Protein AF-A0A423T295-F1 (afdb_monomer)

Sequence (113 aa):
MGGPAESYRKILPPNSFLHVDDFDTPKDLARHILALATDRQAYNRLHAWRSKFRVANEHGYFGSPVYHYCRVCEALNYNDPKPKVYNRMQEFWNKQKQCFPPTWGERLKRTEG

Solvent-accessible surface area (backbone atoms only — not comparable to full-atom values): 7489 Å² total; per-residue (Å²): 125,85,77,62,64,66,65,48,66,75,74,47,64,80,68,52,75,82,57,69,85,81,34,98,41,74,66,54,46,50,52,51,52,54,53,34,74,74,32,66,68,65,44,48,52,39,52,53,52,65,82,81,53,75,83,84,52,91,70,45,99,76,72,64,83,87,50,63,67,56,50,50,52,44,50,73,73,69,47,83,85,69,84,86,81,68,96,49,61,58,81,80,60,37,64,90,83,67,61,71,79,74,84,53,63,68,58,59,62,63,72,76,111

Secondary structure (DSSP, 8-state):
--S-HHHHHHHSPTTS---GGGSSSHHHHHHHHHHHHH-HHHHHHTTGGGGT---S-TTSTT-----HHHHHHHHHHHS--S----SSHHHHS-HHHH-PPPTTHHHHHTS--

Radius of gyration: 21.38 Å; Cα contacts (8 Å, |Δi|>4): 38; chains: 1; bounding box: 61×42×42 Å

pLDDT: mean 85.02, std 13.28, range [46.91, 98.31]

InterPro domains:
  IPR001503 Glycosyl transferase family 10 [PTHR48438] (6-103)
  IPR038577 GT10-like, C-terminal domain superfamily [G3DSA:3.40.50.11660] (1-64)
  IPR055270 Fucosyltransferase, C-terminal [PF00852] (2-91)

Organism: Penaeus vannamei (NCBI:txid6689)

Foldseek 3Di:
DDDDPVVCVVPPPPLQDDDPVVDPDPVRVVVVVVVLVVDVVSVCSSVPCVVVDDDQCPPPDPRDDDCVVVVVVCCVPPPDPDDDDDPDVCVVDPCVPPVDDDPCPVVVVVVVD

Mean predicted aligned error: 11.51 Å

Structure (mmCIF, N/CA/C/O backbone):
data_AF-A0A423T295-F1
#
_entry.id   AF-A0A423T295-F1
#
loop_
_atom_site.group_PDB
_atom_site.id
_atom_site.type_symbol
_atom_site.label_atom_id
_atom_site.label_alt_id
_atom_site.label_comp_id
_atom_site.label_asym_id
_atom_site.label_entity_id
_atom_site.label_seq_id
_atom_site.pdbx_PDB_ins_code
_atom_site.Cartn_x
_atom_site.Cartn_y
_atom_site.Cartn_z
_atom_site.occupancy
_atom_site.B_iso_or_equiv
_atom_site.auth_seq_id
_atom_site.auth_comp_id
_atom_site.auth_asym_id
_atom_site.auth_atom_id
_atom_site.pdbx_PDB_model_num
ATOM 1 N N . MET A 1 1 ? -2.025 7.455 -12.639 1.00 67.56 1 MET A N 1
ATOM 2 C CA . MET A 1 1 ? -0.961 7.658 -11.617 1.00 67.56 1 MET A CA 1
ATOM 3 C C . MET A 1 1 ? -0.223 6.345 -11.437 1.00 67.56 1 MET A C 1
ATOM 5 O O . MET A 1 1 ? -0.891 5.328 -11.338 1.00 67.56 1 MET A O 1
ATOM 9 N N . GLY A 1 2 ? 1.107 6.362 -11.363 1.00 86.06 2 GLY A N 1
ATOM 10 C CA . GLY A 1 2 ? 1.910 5.133 -11.350 1.00 86.06 2 GLY A CA 1
ATOM 11 C C . GLY A 1 2 ? 2.284 4.661 -12.758 1.00 86.06 2 GLY A C 1
ATOM 12 O O . GLY A 1 2 ? 2.171 5.427 -13.715 1.00 86.06 2 GLY A O 1
ATOM 13 N N . GLY A 1 3 ? 2.780 3.426 -12.862 1.00 91.69 3 GLY A N 1
ATOM 14 C CA . GLY A 1 3 ? 3.084 2.796 -14.149 1.00 91.69 3 GLY A CA 1
ATOM 15 C C . GLY A 1 3 ? 1.820 2.340 -14.896 1.00 91.69 3 GLY A C 1
ATOM 16 O O . GLY A 1 3 ? 0.718 2.489 -14.380 1.00 91.69 3 GLY A O 1
ATOM 17 N N . PRO A 1 4 ? 1.952 1.760 -16.100 1.00 94.38 4 PRO A N 1
ATOM 18 C CA . PRO A 1 4 ? 0.815 1.195 -16.827 1.00 94.38 4 PRO A CA 1
ATOM 19 C C . PRO A 1 4 ? 0.172 0.024 -16.071 1.00 94.38 4 PRO A C 1
ATOM 21 O O . PRO A 1 4 ? 0.892 -0.837 -15.558 1.00 94.38 4 PRO A O 1
ATOM 24 N N . ALA A 1 5 ? -1.163 -0.078 -16.095 1.00 93.69 5 ALA A N 1
ATOM 25 C CA . ALA A 1 5 ? -1.917 -1.176 -15.470 1.00 93.69 5 ALA A CA 1
ATOM 26 C C . ALA A 1 5 ? -1.384 -2.562 -15.867 1.00 93.69 5 ALA A C 1
ATOM 28 O O . ALA A 1 5 ? -1.237 -3.459 -15.037 1.00 93.69 5 ALA A O 1
ATOM 29 N N . GLU A 1 6 ? -1.026 -2.705 -17.142 1.00 95.06 6 GLU A N 1
ATOM 30 C CA . GLU A 1 6 ? -0.483 -3.927 -17.728 1.00 95.06 6 GLU A CA 1
ATOM 31 C C . GLU A 1 6 ? 0.811 -4.397 -17.047 1.00 95.06 6 GLU A C 1
ATOM 33 O O . GLU A 1 6 ? 1.009 -5.593 -16.838 1.00 95.06 6 GLU A O 1
ATOM 38 N N . SER A 1 7 ? 1.681 -3.467 -16.642 1.00 95.06 7 SER A N 1
ATOM 39 C CA . SER A 1 7 ? 2.919 -3.804 -15.934 1.00 95.06 7 SER A CA 1
ATOM 40 C C . SER A 1 7 ? 2.628 -4.472 -14.594 1.00 95.06 7 SER A C 1
ATOM 42 O O . SER A 1 7 ? 3.307 -5.425 -14.225 1.00 95.06 7 SER A O 1
ATOM 44 N N . TYR A 1 8 ? 1.592 -4.013 -13.889 1.00 93.38 8 TYR A N 1
ATOM 45 C CA . TYR A 1 8 ? 1.163 -4.606 -12.626 1.00 93.38 8 TYR A CA 1
ATOM 46 C C . TYR A 1 8 ? 0.478 -5.956 -12.842 1.00 93.38 8 TYR A C 1
ATOM 48 O O . TYR A 1 8 ? 0.815 -6.918 -12.158 1.00 93.38 8 TYR A O 1
ATOM 56 N N . ARG A 1 9 ? -0.422 -6.063 -13.828 1.00 94.00 9 ARG A N 1
ATOM 57 C CA . ARG A 1 9 ? -1.135 -7.316 -14.148 1.00 94.00 9 ARG A CA 1
ATOM 58 C C . ARG A 1 9 ? -0.190 -8.460 -14.531 1.00 94.00 9 ARG A C 1
ATOM 60 O O . ARG A 1 9 ? -0.502 -9.613 -14.260 1.00 94.00 9 ARG A O 1
ATOM 67 N N . LYS A 1 10 ? 0.972 -8.150 -15.118 1.00 93.94 10 LYS A N 1
ATOM 68 C CA . LYS A 1 10 ? 2.006 -9.137 -15.476 1.00 93.94 10 LYS A CA 1
ATOM 69 C C . LYS A 1 10 ? 2.753 -9.732 -14.282 1.00 93.94 10 LYS A C 1
ATOM 71 O O . LYS A 1 10 ? 3.256 -10.845 -14.395 1.00 93.94 10 LYS A O 1
ATOM 76 N N . ILE A 1 11 ? 2.879 -8.993 -13.179 1.00 89.69 11 ILE A N 1
ATOM 77 C CA . ILE A 1 11 ? 3.774 -9.362 -12.066 1.00 89.69 11 ILE A CA 1
ATOM 78 C C . ILE A 1 11 ? 3.040 -9.614 -10.748 1.00 89.69 11 ILE A C 1
ATOM 80 O O . ILE A 1 11 ? 3.546 -10.346 -9.898 1.00 89.69 11 ILE A O 1
ATOM 84 N N . LEU A 1 12 ? 1.876 -8.994 -10.547 1.00 90.56 12 LEU A N 1
ATOM 85 C CA . LEU A 1 12 ? 1.098 -9.113 -9.32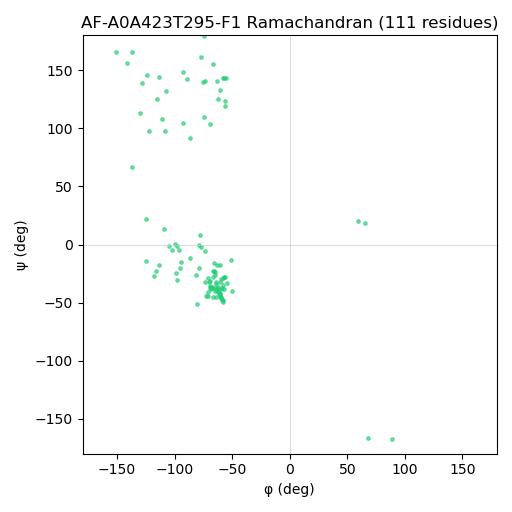1 1.00 90.56 12 LEU A CA 1
ATOM 86 C C . LEU A 1 12 ? 0.069 -10.242 -9.438 1.00 90.56 12 LEU A C 1
ATOM 88 O O . LEU A 1 12 ? -0.454 -10.485 -10.528 1.00 90.56 12 LEU A O 1
ATOM 92 N N . PRO A 1 13 ? -0.271 -10.917 -8.326 1.00 93.38 13 PRO A N 1
ATOM 93 C CA . PRO A 1 13 ? -1.345 -11.896 -8.336 1.00 93.38 13 PRO A CA 1
ATOM 94 C C . PRO A 1 13 ? -2.671 -11.293 -8.846 1.00 93.38 13 PRO A C 1
ATOM 96 O O . PRO A 1 13 ? -3.004 -10.150 -8.523 1.00 93.38 13 PRO A O 1
ATOM 99 N N . PRO A 1 14 ? -3.478 -12.051 -9.606 1.00 91.56 14 PRO A N 1
ATOM 100 C CA . PRO A 1 14 ? -4.782 -11.577 -10.053 1.00 91.56 14 PRO A CA 1
ATOM 101 C C . PRO A 1 14 ? -5.679 -11.172 -8.878 1.00 91.56 14 PRO A C 1
ATOM 103 O O . PRO A 1 14 ? -5.683 -11.832 -7.836 1.00 91.56 14 PRO A O 1
ATOM 106 N N . ASN A 1 15 ? -6.475 -10.116 -9.066 1.00 93.25 15 ASN A N 1
ATOM 107 C CA . ASN A 1 15 ? -7.405 -9.576 -8.067 1.00 93.25 15 ASN A CA 1
ATOM 108 C C . ASN A 1 15 ? -6.746 -9.125 -6.747 1.00 93.25 15 ASN A C 1
ATOM 110 O O . ASN A 1 15 ? -7.430 -9.048 -5.732 1.00 93.25 15 ASN A O 1
ATOM 114 N N . SER A 1 16 ? -5.435 -8.849 -6.719 1.00 94.44 16 SER A N 1
ATOM 115 C CA . SER A 1 16 ? -4.732 -8.433 -5.494 1.00 94.44 16 SER A CA 1
ATOM 116 C C . SER A 1 16 ? -4.557 -6.923 -5.329 1.00 94.44 16 SER A C 1
ATOM 118 O O . SER A 1 16 ? -3.978 -6.483 -4.337 1.00 94.44 16 SER A O 1
ATOM 120 N N . PHE A 1 17 ? -4.955 -6.132 -6.322 1.00 94.31 17 PHE A N 1
ATOM 121 C CA . PHE A 1 17 ? -4.757 -4.687 -6.352 1.00 94.31 17 PHE A CA 1
ATOM 122 C C . PHE A 1 17 ? -5.867 -4.008 -7.158 1.00 94.31 17 PHE A C 1
ATOM 124 O O . PHE A 1 17 ? -6.599 -4.667 -7.893 1.00 94.31 17 PHE A O 1
ATOM 131 N N . LEU A 1 18 ? -5.958 -2.689 -7.012 1.00 95.81 18 LEU A N 1
ATOM 132 C CA . LEU A 1 18 ? -6.825 -1.819 -7.800 1.00 95.81 18 LEU A CA 1
ATOM 133 C C . LEU A 1 18 ? -5.929 -0.879 -8.604 1.00 95.81 18 LEU A C 1
ATOM 135 O O . LEU A 1 18 ? -5.087 -0.202 -8.005 1.00 95.81 18 LEU A O 1
ATOM 139 N N . HIS A 1 19 ? -6.075 -0.831 -9.928 1.00 96.31 19 HIS A N 1
ATOM 140 C CA . HIS A 1 19 ? -5.401 0.189 -1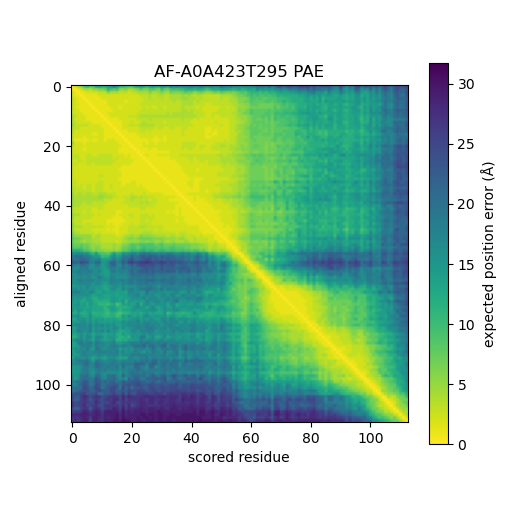0.720 1.00 96.31 19 HIS A CA 1
ATOM 141 C C . HIS A 1 19 ? -6.284 1.429 -10.837 1.00 96.31 19 HIS A C 1
ATOM 143 O O . HIS A 1 19 ? -7.497 1.325 -10.980 1.00 96.31 19 HIS A O 1
ATOM 149 N N . VAL A 1 20 ? -5.686 2.621 -10.807 1.00 95.31 20 VAL A N 1
ATOM 150 C CA . VAL A 1 20 ? -6.459 3.871 -10.917 1.00 95.31 20 VAL A CA 1
ATOM 151 C C . VAL A 1 20 ? -7.163 4.003 -12.268 1.00 95.31 20 VAL A C 1
ATOM 153 O O . VAL A 1 20 ? -8.269 4.523 -12.316 1.00 95.31 20 VAL A O 1
ATOM 156 N N . ASP A 1 21 ? -6.553 3.472 -13.329 1.00 94.75 21 ASP A N 1
ATOM 157 C CA . ASP A 1 21 ? -7.122 3.469 -14.685 1.00 94.75 21 ASP A CA 1
ATOM 158 C C . ASP A 1 21 ? -8.226 2.405 -14.875 1.00 94.75 21 ASP A C 1
ATOM 160 O O . ASP A 1 21 ? -8.809 2.329 -15.950 1.00 94.75 21 ASP A O 1
ATOM 164 N N . ASP A 1 22 ? -8.525 1.582 -13.857 1.00 95.00 22 ASP A N 1
ATOM 165 C CA . ASP A 1 22 ? -9.688 0.677 -13.880 1.00 95.00 22 ASP A CA 1
ATOM 166 C C . ASP A 1 22 ? -11.006 1.422 -13.554 1.00 95.00 22 ASP A C 1
ATOM 168 O O . ASP A 1 22 ? -12.072 0.809 -13.513 1.00 95.00 22 ASP A O 1
ATOM 172 N N . PHE A 1 23 ? -10.943 2.734 -13.293 1.00 97.19 23 PHE A N 1
ATOM 173 C CA . PHE A 1 23 ? -12.075 3.572 -12.900 1.00 97.19 23 PHE A CA 1
ATOM 174 C C . PHE A 1 23 ? -12.159 4.815 -13.787 1.00 97.19 23 PHE A C 1
ATOM 176 O O . PHE A 1 23 ? -11.150 5.475 -14.033 1.00 97.19 23 PHE A O 1
ATOM 183 N N . ASP A 1 24 ? -13.376 5.188 -14.186 1.00 96.88 24 ASP A N 1
ATOM 184 C CA . ASP A 1 24 ? -13.615 6.346 -15.059 1.00 96.88 24 ASP A CA 1
ATOM 185 C C . ASP A 1 24 ? -13.198 7.671 -14.407 1.00 96.88 24 ASP A C 1
ATOM 187 O O . ASP A 1 24 ? -12.740 8.599 -15.078 1.00 96.88 24 ASP A O 1
ATOM 191 N N . THR A 1 25 ? -13.353 7.777 -13.082 1.00 97.19 25 THR A N 1
ATOM 192 C CA . THR A 1 25 ? -12.989 8.979 -12.327 1.00 97.19 25 THR A CA 1
ATOM 193 C C . THR A 1 25 ? -12.370 8.651 -10.963 1.00 97.19 25 THR A C 1
ATOM 195 O O . THR A 1 25 ? -12.694 7.628 -10.347 1.00 97.19 25 THR A O 1
ATOM 198 N N . PRO A 1 26 ? -11.560 9.565 -10.387 1.00 96.62 26 PRO A N 1
ATOM 199 C CA . PRO A 1 26 ? -11.077 9.426 -9.010 1.00 96.62 26 PRO A CA 1
ATOM 200 C C . PRO A 1 26 ? -12.203 9.296 -7.974 1.00 96.62 26 PRO A C 1
ATOM 202 O O . PRO A 1 26 ? -12.018 8.667 -6.932 1.00 96.62 26 PRO A O 1
ATOM 205 N N . LYS A 1 27 ? -13.382 9.872 -8.252 1.00 98.06 27 LYS A N 1
ATOM 206 C CA . LYS A 1 27 ? -14.559 9.772 -7.380 1.00 98.06 27 LYS A CA 1
ATOM 207 C C . LYS A 1 27 ? -15.116 8.349 -7.355 1.00 98.06 27 LYS A C 1
ATOM 209 O O . LYS A 1 27 ? -15.552 7.896 -6.298 1.00 98.06 27 LYS A O 1
ATOM 214 N N . ASP A 1 28 ? -15.083 7.643 -8.482 1.00 98.31 28 ASP A N 1
ATOM 215 C CA . ASP A 1 28 ? -15.556 6.260 -8.567 1.00 98.31 28 ASP A CA 1
ATOM 216 C C . ASP A 1 28 ? -14.606 5.305 -7.846 1.00 98.31 28 ASP A C 1
ATOM 218 O O . ASP A 1 28 ? -15.065 4.479 -7.055 1.00 98.31 28 ASP A O 1
ATOM 222 N N . LEU A 1 29 ? -13.293 5.508 -7.996 1.00 97.69 29 LEU A N 1
ATOM 223 C CA . LEU A 1 29 ? -12.288 4.812 -7.191 1.00 97.69 29 LEU A CA 1
ATOM 224 C C . LEU A 1 29 ? -12.498 5.065 -5.690 1.00 97.69 29 LEU A C 1
ATOM 226 O O . LEU A 1 29 ? -12.523 4.122 -4.901 1.00 97.69 29 LEU A O 1
ATOM 230 N N . ALA A 1 30 ? -12.689 6.323 -5.279 1.00 97.81 30 ALA A N 1
ATOM 231 C CA . ALA A 1 3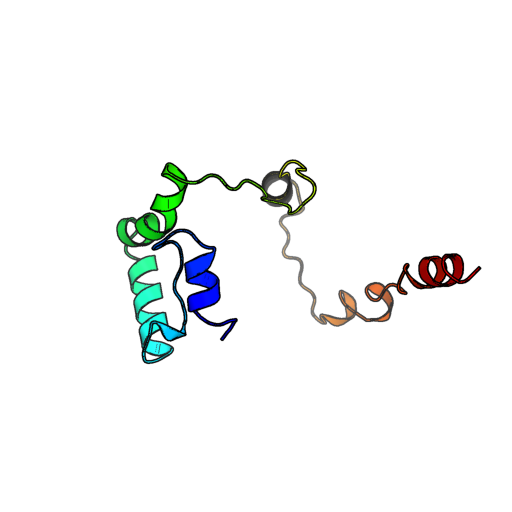0 ? -12.927 6.660 -3.876 1.00 97.81 30 ALA A CA 1
ATOM 232 C C . ALA A 1 30 ? -14.195 5.981 -3.332 1.00 97.81 30 ALA A C 1
ATOM 234 O O . ALA A 1 30 ? -14.172 5.417 -2.238 1.00 97.81 30 ALA A O 1
ATOM 235 N N . ARG A 1 31 ? -15.288 5.968 -4.108 1.00 98.25 31 ARG A N 1
ATOM 236 C CA . ARG A 1 31 ? -16.527 5.267 -3.739 1.00 98.25 31 ARG A CA 1
ATOM 237 C C . ARG A 1 31 ? -16.295 3.763 -3.585 1.00 98.25 31 ARG A C 1
ATOM 239 O O . ARG A 1 31 ? -16.799 3.171 -2.634 1.00 98.25 31 ARG A O 1
ATOM 246 N N . HIS A 1 32 ? -15.511 3.160 -4.479 1.00 97.25 32 HIS A N 1
ATOM 247 C CA . HIS A 1 32 ? -15.155 1.746 -4.399 1.00 97.25 32 HIS A CA 1
ATOM 248 C C . HIS A 1 32 ? -14.316 1.433 -3.152 1.00 97.25 32 HIS A C 1
ATOM 250 O O . HIS A 1 32 ? -14.626 0.488 -2.430 1.00 97.25 32 HIS A O 1
ATOM 256 N N . ILE A 1 33 ? -13.308 2.255 -2.839 1.00 97.62 33 ILE A N 1
ATOM 257 C CA . ILE A 1 33 ? -12.489 2.093 -1.628 1.00 97.62 33 ILE A CA 1
ATOM 258 C C . ILE A 1 33 ? -13.349 2.205 -0.362 1.00 97.62 33 ILE A C 1
ATOM 260 O O . ILE A 1 33 ? -13.189 1.403 0.556 1.00 97.62 33 ILE A O 1
ATOM 264 N N . LEU A 1 34 ? -14.285 3.157 -0.311 1.00 97.94 34 LEU A N 1
ATOM 265 C CA . LEU A 1 34 ? -15.201 3.301 0.824 1.00 97.94 34 LEU A CA 1
ATOM 266 C C . LEU A 1 34 ? -16.112 2.077 0.990 1.00 97.94 34 LEU A C 1
ATOM 268 O O . LEU A 1 34 ? -16.319 1.632 2.115 1.00 97.94 34 LEU A O 1
ATOM 272 N N . ALA A 1 35 ? -16.612 1.504 -0.107 1.00 97.44 35 ALA A N 1
ATOM 273 C CA . ALA A 1 35 ? -17.399 0.272 -0.062 1.00 97.44 35 ALA A CA 1
ATOM 274 C C . ALA A 1 35 ? -16.570 -0.932 0.425 1.00 97.44 35 ALA A C 1
ATOM 276 O O . ALA A 1 35 ? -17.046 -1.733 1.225 1.00 97.44 35 ALA A O 1
ATOM 277 N N . LEU A 1 36 ? -15.306 -1.044 -0.001 1.00 97.31 36 LEU A N 1
ATOM 278 C CA . LEU A 1 36 ? -14.393 -2.072 0.508 1.00 97.31 36 LEU A CA 1
ATOM 279 C C . LEU A 1 36 ? -14.105 -1.903 2.003 1.00 97.31 36 LEU A C 1
ATOM 281 O O . LEU A 1 36 ? -13.989 -2.893 2.717 1.00 97.31 36 LEU A O 1
ATOM 285 N N . ALA A 1 37 ? -13.991 -0.665 2.487 1.00 95.31 37 ALA A N 1
ATOM 286 C CA . ALA A 1 37 ? -13.717 -0.391 3.894 1.00 95.31 37 ALA A CA 1
ATOM 287 C C . ALA A 1 37 ? -14.860 -0.838 4.824 1.00 95.31 37 ALA A C 1
ATOM 289 O O . ALA A 1 37 ? -14.611 -1.140 5.991 1.00 95.31 37 ALA A O 1
ATOM 290 N N . THR A 1 38 ? -16.098 -0.892 4.324 1.00 97.19 38 THR A N 1
ATOM 291 C CA . THR A 1 38 ? -17.273 -1.312 5.101 1.00 97.19 38 THR A CA 1
ATOM 292 C C . THR A 1 38 ? -17.626 -2.791 4.921 1.00 97.19 38 THR A C 1
ATOM 294 O O . THR A 1 38 ? -18.267 -3.365 5.800 1.00 97.19 38 THR A O 1
ATOM 297 N N . ASP A 1 39 ? -17.169 -3.441 3.845 1.00 97.81 39 ASP A N 1
ATOM 298 C CA . ASP A 1 39 ? -17.343 -4.877 3.606 1.00 97.81 39 ASP A CA 1
ATOM 299 C C . ASP A 1 39 ? -16.024 -5.647 3.777 1.00 97.81 39 ASP A C 1
ATOM 301 O O . ASP A 1 39 ? -15.204 -5.797 2.864 1.00 97.81 39 ASP A O 1
ATOM 305 N N . ARG A 1 40 ? -15.863 -6.238 4.966 1.00 96.19 40 ARG A N 1
ATOM 306 C CA . ARG A 1 40 ? -14.707 -7.072 5.314 1.00 96.19 40 ARG A CA 1
ATOM 307 C C . ARG A 1 40 ? -14.527 -8.272 4.379 1.00 96.19 40 ARG A C 1
ATOM 309 O O . ARG A 1 40 ? -13.388 -8.671 4.140 1.00 96.19 40 ARG A O 1
ATOM 316 N N . GLN A 1 41 ? -15.598 -8.885 3.869 1.00 97.19 41 GLN A N 1
ATOM 317 C CA . GLN A 1 41 ? -15.454 -10.012 2.945 1.00 97.19 41 GLN A CA 1
ATOM 318 C C . GLN A 1 41 ? -14.934 -9.536 1.591 1.00 97.19 41 GLN A C 1
ATOM 320 O O . GLN A 1 41 ? -14.016 -10.153 1.051 1.00 97.19 41 GLN A O 1
ATOM 325 N N . ALA A 1 42 ? -15.472 -8.432 1.066 1.00 96.19 42 ALA A N 1
ATOM 326 C CA . ALA A 1 42 ? -14.984 -7.829 -0.170 1.00 96.19 42 ALA A CA 1
ATOM 327 C C . ALA A 1 42 ? -13.520 -7.410 -0.070 1.00 96.19 42 ALA A C 1
ATOM 329 O O . ALA A 1 42 ? -12.730 -7.759 -0.946 1.00 96.19 42 ALA A O 1
ATOM 330 N N . TYR A 1 43 ? -13.139 -6.761 1.029 1.00 96.50 43 TYR A N 1
ATOM 331 C CA . TYR A 1 43 ? -11.747 -6.418 1.294 1.00 96.50 43 TYR A CA 1
ATOM 332 C C . TYR A 1 43 ? -10.850 -7.662 1.336 1.00 96.50 43 TYR A C 1
ATOM 334 O O . TYR A 1 43 ? -9.834 -7.732 0.648 1.00 96.50 43 TYR A O 1
ATOM 342 N N . ASN A 1 44 ? -11.258 -8.704 2.068 1.00 95.94 44 ASN A N 1
ATOM 343 C CA . ASN A 1 44 ? -10.471 -9.931 2.189 1.00 95.94 44 ASN A CA 1
ATOM 344 C C . ASN A 1 44 ? -10.311 -10.691 0.863 1.00 95.94 44 ASN A C 1
ATOM 346 O O . ASN A 1 44 ? -9.325 -11.414 0.705 1.00 95.94 44 ASN A O 1
ATOM 350 N N . ARG A 1 45 ? -11.212 -10.510 -0.117 1.00 95.88 45 ARG A N 1
ATOM 351 C CA . ARG A 1 45 ? -11.028 -11.078 -1.465 1.00 95.88 45 ARG A CA 1
ATOM 352 C C . ARG A 1 45 ? -9.760 -10.551 -2.145 1.00 95.88 45 ARG A C 1
ATOM 354 O O . ARG A 1 45 ? -9.090 -11.340 -2.808 1.00 95.88 45 ARG A O 1
ATOM 361 N N . LEU A 1 46 ? -9.350 -9.304 -1.884 1.00 96.06 46 LEU A N 1
ATOM 362 C CA . LEU A 1 46 ? -8.072 -8.755 -2.369 1.00 96.06 46 LEU A CA 1
ATOM 363 C C . LEU A 1 46 ? -6.843 -9.454 -1.764 1.00 96.06 46 LEU A C 1
ATOM 365 O O . LEU A 1 46 ? -5.734 -9.335 -2.278 1.00 96.06 46 LEU A O 1
ATOM 369 N N . HIS A 1 47 ? -7.023 -10.209 -0.679 1.00 95.00 47 HIS A N 1
ATOM 370 C CA . HIS A 1 47 ? -5.968 -10.948 0.012 1.00 95.00 47 HIS A CA 1
ATOM 371 C C . HIS A 1 47 ? -6.012 -12.460 -0.250 1.00 95.00 47 HIS A C 1
ATOM 373 O O . HIS A 1 47 ? -5.130 -13.180 0.222 1.00 95.00 47 HIS A O 1
ATOM 379 N N . ALA A 1 48 ? -6.979 -12.955 -1.035 1.00 95.31 48 ALA A N 1
ATOM 380 C CA . ALA A 1 48 ? -7.160 -14.384 -1.307 1.00 95.31 48 ALA A CA 1
ATOM 381 C C . ALA A 1 48 ? -5.924 -15.045 -1.943 1.00 95.31 48 ALA A C 1
ATOM 383 O O . ALA A 1 48 ? -5.651 -16.225 -1.705 1.00 95.31 48 ALA A O 1
ATOM 384 N N . TRP A 1 49 ? -5.132 -14.277 -2.696 1.00 94.38 49 TRP A N 1
ATOM 385 C CA . TRP A 1 49 ? -3.873 -14.730 -3.290 1.00 94.38 49 TRP A CA 1
ATOM 386 C C . TRP A 1 49 ? -2.884 -15.285 -2.253 1.00 94.38 49 TRP A C 1
ATOM 388 O O . TRP A 1 49 ? -2.119 -16.191 -2.567 1.00 94.38 49 TRP A O 1
ATOM 398 N N . ARG A 1 50 ? -2.927 -14.838 -0.994 1.00 92.44 50 ARG A N 1
ATOM 399 C CA . ARG A 1 50 ? -2.005 -15.298 0.062 1.00 92.44 50 ARG A CA 1
ATOM 400 C C . ARG A 1 50 ? -2.134 -16.786 0.393 1.00 92.44 50 ARG A C 1
ATOM 402 O O . ARG A 1 50 ? -1.225 -17.354 0.980 1.00 92.44 50 ARG A O 1
ATOM 409 N N . SER A 1 51 ? -3.243 -17.418 0.007 1.00 92.50 51 SER A N 1
ATOM 410 C CA . SER A 1 51 ? -3.431 -18.871 0.136 1.00 92.50 51 SER A CA 1
ATOM 411 C C . SER A 1 51 ? -2.729 -19.682 -0.959 1.00 92.50 51 SER A C 1
ATOM 413 O O . SER A 1 51 ? -2.496 -20.873 -0.782 1.00 92.50 51 SER A O 1
ATOM 415 N N . LYS A 1 52 ? -2.405 -19.052 -2.097 1.00 90.25 52 LYS A N 1
ATOM 416 C CA . LYS A 1 52 ? -1.875 -19.714 -3.302 1.00 90.25 52 LYS A CA 1
ATOM 417 C C . LYS A 1 52 ? -0.463 -19.269 -3.667 1.00 90.25 52 LYS A C 1
ATOM 419 O O . LYS A 1 52 ? 0.242 -19.986 -4.368 1.00 90.25 52 LYS A O 1
ATOM 424 N N . PHE A 1 53 ? -0.056 -18.090 -3.211 1.00 86.69 53 PHE A N 1
ATOM 425 C CA . PHE A 1 53 ? 1.240 -17.501 -3.509 1.00 86.69 53 PHE A CA 1
ATOM 426 C C . PHE A 1 53 ? 1.973 -17.178 -2.211 1.00 86.69 53 PHE A C 1
ATOM 428 O O . PHE A 1 53 ? 1.368 -16.761 -1.224 1.00 86.69 53 PHE A O 1
ATOM 435 N N . ARG A 1 54 ? 3.298 -17.315 -2.245 1.00 80.00 54 ARG A N 1
ATOM 436 C CA . ARG A 1 54 ? 4.198 -16.867 -1.180 1.00 80.00 54 ARG A CA 1
ATOM 437 C C . ARG A 1 54 ? 5.070 -15.734 -1.694 1.00 80.00 54 ARG A C 1
ATOM 439 O O . ARG A 1 54 ? 5.495 -15.753 -2.849 1.00 80.00 54 ARG A O 1
ATOM 446 N N . VAL A 1 55 ? 5.364 -14.770 -0.833 1.00 75.62 55 VAL A N 1
ATOM 447 C CA . VAL A 1 55 ? 6.341 -13.728 -1.147 1.00 75.62 55 VAL A CA 1
ATOM 448 C C . VAL A 1 55 ? 7.726 -14.365 -1.048 1.00 75.62 55 VAL A C 1
ATOM 450 O O . VAL A 1 55 ? 8.154 -14.744 0.033 1.00 75.62 55 VAL A O 1
ATOM 453 N N . ALA A 1 56 ? 8.395 -14.549 -2.187 1.00 72.12 56 ALA A N 1
ATOM 454 C CA . ALA A 1 56 ? 9.712 -15.191 -2.227 1.00 72.12 56 ALA A CA 1
ATOM 455 C C . ALA A 1 56 ? 10.857 -14.227 -1.871 1.00 72.12 56 ALA A C 1
ATOM 457 O O . ALA A 1 56 ? 11.895 -14.666 -1.398 1.00 72.12 56 ALA A O 1
ATOM 458 N N . ASN A 1 57 ? 10.657 -12.925 -2.094 1.00 65.75 57 ASN A N 1
ATOM 459 C CA . ASN A 1 57 ? 11.665 -11.880 -1.917 1.00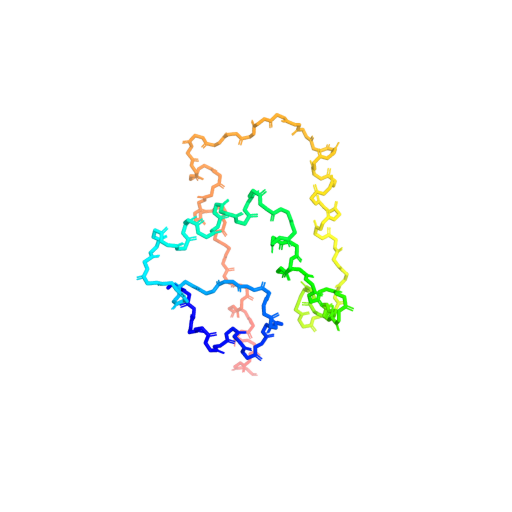 65.75 57 ASN A CA 1
ATOM 460 C C . ASN A 1 57 ? 11.042 -10.661 -1.234 1.00 65.75 57 ASN A C 1
ATOM 462 O O . ASN A 1 57 ? 10.902 -9.598 -1.836 1.00 65.75 57 ASN A O 1
ATOM 466 N N . GLU A 1 58 ? 10.645 -10.808 0.025 1.00 61.31 58 GLU A N 1
ATOM 467 C CA . GLU A 1 58 ? 10.099 -9.699 0.822 1.00 61.31 58 GLU A CA 1
ATOM 468 C C . GLU A 1 58 ? 11.096 -8.535 1.008 1.00 61.31 58 GLU A C 1
ATOM 470 O O . GLU A 1 58 ? 10.681 -7.406 1.259 1.00 61.31 58 GLU A O 1
ATOM 475 N N . HIS A 1 59 ? 12.394 -8.779 0.778 1.00 54.22 59 HIS A N 1
ATOM 476 C CA . HIS A 1 59 ? 13.482 -7.797 0.876 1.00 54.22 59 HIS A CA 1
ATOM 477 C C . HIS A 1 59 ? 14.344 -7.645 -0.385 1.00 54.22 59 HIS A C 1
ATOM 479 O O . HIS A 1 59 ? 15.485 -7.183 -0.318 1.00 54.22 59 HIS A O 1
ATOM 485 N N . GLY A 1 60 ? 13.830 -8.029 -1.551 1.00 54.41 60 GLY A N 1
ATOM 486 C CA . GLY A 1 60 ? 14.644 -8.045 -2.765 1.00 54.41 60 GLY A CA 1
ATOM 487 C C . GLY A 1 60 ? 15.753 -9.108 -2.735 1.00 54.41 60 GLY A C 1
ATOM 488 O O . GLY A 1 60 ? 15.739 -10.025 -1.919 1.00 54.41 60 GLY A O 1
ATOM 489 N N . TYR A 1 61 ? 16.692 -8.975 -3.674 1.00 52.06 61 TYR A N 1
ATOM 490 C CA . TYR A 1 61 ? 17.614 -9.994 -4.210 1.00 52.06 61 TYR A CA 1
ATOM 491 C C . TYR A 1 61 ? 18.445 -10.826 -3.200 1.00 52.06 61 TYR A C 1
ATOM 493 O O . TYR A 1 61 ? 19.026 -11.832 -3.593 1.00 52.06 61 TYR A O 1
ATOM 501 N N . PHE A 1 62 ? 18.519 -10.445 -1.919 1.00 57.75 62 PHE A N 1
ATOM 502 C CA . PHE A 1 62 ? 19.477 -11.001 -0.949 1.00 57.75 62 PHE A CA 1
ATOM 503 C C . PHE A 1 62 ? 18.911 -12.035 0.041 1.00 57.75 62 PHE A C 1
ATOM 505 O O . PHE A 1 62 ? 19.683 -12.604 0.805 1.00 57.75 62 PHE A O 1
ATOM 512 N N . GLY A 1 63 ? 17.597 -12.299 0.047 1.00 58.28 63 GLY A N 1
ATOM 513 C CA . GLY A 1 63 ? 17.012 -13.398 0.839 1.00 58.28 63 GLY A CA 1
ATOM 514 C C . GLY A 1 63 ? 17.112 -13.262 2.368 1.00 58.28 63 GLY A C 1
ATOM 515 O O . GLY A 1 63 ? 16.989 -14.257 3.079 1.00 58.28 63 GLY A O 1
ATOM 516 N N . SER A 1 64 ? 17.348 -12.057 2.891 1.00 62.47 64 SER A N 1
ATOM 517 C CA . SER A 1 64 ? 17.390 -11.799 4.338 1.00 62.47 64 SER A CA 1
ATOM 518 C C . SER A 1 64 ? 16.009 -11.990 4.999 1.00 62.47 64 SER A C 1
ATOM 520 O O . SER A 1 64 ? 15.004 -11.809 4.316 1.00 62.47 64 SER A O 1
ATOM 522 N N . PRO A 1 65 ? 15.917 -12.296 6.310 1.00 62.91 65 PRO A N 1
ATOM 523 C CA . PRO A 1 65 ? 14.627 -12.417 7.008 1.00 62.91 65 PRO A CA 1
ATOM 524 C C . PRO A 1 65 ? 13.935 -11.061 7.280 1.00 62.91 65 PRO A C 1
ATOM 526 O O . PRO A 1 65 ? 14.609 -10.115 7.706 1.00 62.91 65 PRO A O 1
ATOM 529 N N . VAL A 1 66 ? 12.595 -10.970 7.139 1.00 66.00 66 VAL A N 1
ATOM 530 C CA . VAL A 1 66 ? 11.794 -9.804 7.581 1.00 66.00 66 VAL A CA 1
ATOM 531 C C . VAL A 1 66 ? 11.723 -9.679 9.083 1.00 66.00 66 VAL A C 1
ATOM 533 O O . VAL A 1 66 ? 10.907 -10.284 9.770 1.00 66.00 66 VAL A O 1
ATOM 536 N N . TYR A 1 67 ? 12.503 -8.719 9.568 1.00 72.00 67 TYR A N 1
ATOM 537 C CA . TYR A 1 67 ? 12.350 -8.144 10.897 1.00 72.00 67 TYR A CA 1
ATOM 538 C C . TYR A 1 67 ? 11.611 -6.803 10.880 1.00 72.00 67 TYR A C 1
ATOM 540 O O . TYR A 1 67 ? 11.441 -6.207 11.935 1.00 72.00 67 TYR A O 1
ATOM 548 N N . HIS A 1 68 ? 11.171 -6.280 9.727 1.00 74.12 68 HIS A N 1
ATOM 549 C CA . HIS A 1 68 ? 10.483 -4.980 9.682 1.00 74.12 68 HIS A CA 1
ATOM 550 C C . HIS A 1 68 ? 9.197 -4.972 10.513 1.00 74.12 68 HIS A C 1
ATOM 552 O O . HIS A 1 68 ? 9.004 -4.056 11.306 1.00 74.12 68 HIS A O 1
ATOM 558 N N . TYR A 1 69 ? 8.359 -6.007 10.402 1.00 77.06 69 TYR A N 1
ATOM 559 C CA . TYR A 1 69 ? 7.157 -6.113 11.233 1.00 77.06 69 TYR A CA 1
ATOM 560 C C . TYR A 1 69 ? 7.497 -6.308 12.712 1.00 77.06 69 TYR A C 1
ATOM 562 O O . TYR A 1 69 ? 6.856 -5.695 13.560 1.00 77.06 69 TYR A O 1
ATOM 570 N N . CYS A 1 70 ? 8.543 -7.078 13.025 1.00 79.25 70 CYS A N 1
ATOM 571 C CA . CYS A 1 70 ? 9.039 -7.217 14.394 1.00 79.25 70 CYS A CA 1
ATOM 572 C C . CYS A 1 70 ? 9.513 -5.873 14.962 1.00 79.25 70 CYS A C 1
ATOM 574 O O . CYS A 1 70 ? 9.148 -5.540 16.078 1.00 79.25 70 CYS A O 1
ATOM 576 N N . ARG A 1 71 ? 10.239 -5.066 14.179 1.00 83.88 71 ARG A N 1
ATOM 577 C CA . ARG A 1 71 ? 10.706 -3.724 14.567 1.00 83.88 71 ARG A CA 1
ATOM 578 C C . ARG A 1 71 ? 9.562 -2.728 14.730 1.00 83.88 71 ARG A C 1
ATOM 580 O O . ARG A 1 71 ? 9.614 -1.892 15.619 1.00 83.88 71 ARG A O 1
ATOM 587 N N . VAL A 1 72 ? 8.522 -2.804 13.896 1.00 86.12 72 VAL A N 1
ATOM 588 C CA . VAL A 1 72 ? 7.307 -1.990 14.081 1.00 86.12 72 VAL A CA 1
ATOM 589 C C . VAL A 1 72 ? 6.576 -2.414 15.351 1.00 86.12 72 VAL A C 1
ATOM 591 O O . VAL A 1 72 ? 6.183 -1.559 16.133 1.00 86.12 72 VAL A O 1
ATOM 594 N N . CYS A 1 73 ? 6.420 -3.719 15.580 1.00 86.00 73 CYS A N 1
ATOM 595 C CA . CYS A 1 73 ? 5.811 -4.243 16.799 1.00 86.00 73 CYS A CA 1
ATOM 596 C C . CYS A 1 73 ? 6.602 -3.810 18.041 1.00 86.00 73 CYS A C 1
ATOM 598 O O . CYS A 1 73 ? 6.020 -3.304 18.994 1.00 86.00 73 CYS A O 1
ATOM 600 N N . GLU A 1 74 ? 7.927 -3.926 18.005 1.00 91.94 74 GLU A N 1
ATOM 601 C CA . GLU A 1 74 ? 8.821 -3.449 19.058 1.00 91.94 74 GLU A CA 1
ATOM 602 C C . GLU A 1 74 ? 8.641 -1.944 19.291 1.00 91.94 74 GLU A C 1
ATOM 604 O O . GLU A 1 74 ? 8.392 -1.522 20.416 1.00 91.94 74 GLU A O 1
ATOM 609 N N . ALA A 1 75 ? 8.660 -1.139 18.226 1.00 89.06 75 ALA A N 1
ATOM 610 C CA . ALA A 1 75 ? 8.457 0.300 18.320 1.00 89.06 75 ALA A CA 1
ATOM 611 C C . ALA A 1 75 ? 7.091 0.673 18.914 1.00 89.06 75 ALA A C 1
ATOM 613 O O . ALA A 1 75 ? 7.006 1.623 19.683 1.00 89.06 75 ALA A O 1
ATOM 614 N N . LEU A 1 76 ? 6.028 -0.062 18.579 1.00 88.69 76 LEU A N 1
ATOM 615 C CA . LEU A 1 76 ? 4.688 0.175 19.117 1.00 88.69 76 LEU A CA 1
ATOM 616 C C . LEU A 1 76 ? 4.568 -0.191 20.599 1.00 88.69 76 LEU A C 1
ATOM 618 O O . LEU A 1 76 ? 3.778 0.429 21.304 1.00 88.69 76 LEU A O 1
ATOM 622 N N . ASN A 1 77 ? 5.315 -1.197 21.061 1.00 93.19 77 ASN A N 1
ATOM 623 C CA . ASN A 1 77 ? 5.177 -1.729 22.418 1.00 93.19 77 ASN A CA 1
ATOM 624 C C . ASN A 1 77 ? 6.224 -1.195 23.407 1.00 93.19 77 ASN A C 1
ATOM 626 O O . ASN A 1 77 ? 5.959 -1.197 24.606 1.00 93.19 77 ASN A O 1
ATOM 630 N N . TYR A 1 78 ? 7.393 -0.752 22.935 1.00 93.38 78 TYR A N 1
ATOM 631 C CA . TYR A 1 78 ? 8.526 -0.414 23.806 1.00 93.38 78 TYR A CA 1
ATOM 632 C C . TYR A 1 78 ? 9.088 1.000 23.622 1.00 93.38 78 TYR A C 1
ATOM 634 O O . TYR A 1 78 ? 9.843 1.451 24.483 1.00 93.38 78 TYR A O 1
ATOM 642 N N . ASN A 1 79 ? 8.744 1.723 22.550 1.00 90.75 79 ASN A N 1
ATOM 643 C CA . ASN A 1 79 ? 9.168 3.122 22.436 1.00 90.75 79 ASN A CA 1
ATOM 644 C C . ASN A 1 79 ? 8.312 4.037 23.318 1.00 90.75 79 ASN A C 1
ATOM 646 O O . ASN A 1 79 ? 7.191 3.698 23.694 1.00 90.75 79 ASN A O 1
ATOM 650 N N . ASP A 1 80 ? 8.835 5.235 23.601 1.00 91.62 80 ASP A N 1
ATOM 651 C CA . ASP A 1 80 ? 8.069 6.287 24.271 1.00 91.62 80 ASP A CA 1
ATOM 652 C C . ASP A 1 80 ? 6.784 6.583 23.466 1.00 91.62 80 ASP A C 1
ATOM 654 O O . ASP A 1 80 ? 6.878 6.974 22.296 1.00 91.62 80 ASP A O 1
ATOM 658 N N . PRO A 1 81 ? 5.588 6.401 24.059 1.00 87.31 81 PRO A N 1
ATOM 659 C CA . PRO A 1 81 ? 4.321 6.601 23.364 1.00 87.31 81 PRO A CA 1
ATOM 660 C C . PRO A 1 81 ? 3.990 8.082 23.131 1.00 87.31 81 PRO A C 1
ATOM 662 O O . PRO A 1 81 ? 2.983 8.390 22.488 1.00 87.31 81 PRO A O 1
ATOM 665 N N . LYS A 1 82 ? 4.783 9.022 23.664 1.00 92.12 82 LYS A N 1
ATOM 666 C CA . LYS A 1 82 ? 4.532 10.455 23.491 1.00 92.12 82 LYS A CA 1
ATOM 667 C C . LYS A 1 82 ? 4.570 10.848 22.008 1.00 92.12 82 LYS A C 1
ATOM 669 O O . LYS A 1 82 ? 5.532 10.524 21.307 1.00 92.12 82 LYS A O 1
ATOM 674 N N . PR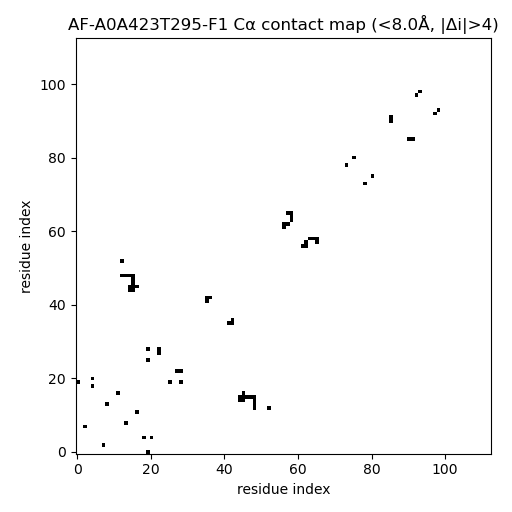O A 1 83 ? 3.574 11.618 21.526 1.00 87.38 83 PRO A N 1
ATOM 675 C CA . PRO A 1 83 ? 3.582 12.136 20.166 1.00 87.38 83 PRO A CA 1
ATOM 676 C C . PRO A 1 83 ? 4.852 12.939 19.880 1.00 87.38 83 PRO A C 1
ATOM 678 O O . PRO A 1 83 ? 5.155 13.924 20.555 1.00 87.38 83 PRO A O 1
ATOM 681 N N . LYS A 1 84 ? 5.583 12.535 18.842 1.00 84.75 84 LYS A N 1
ATOM 682 C CA . LYS A 1 84 ? 6.748 13.268 18.353 1.00 84.75 84 LYS A CA 1
ATOM 683 C C . LYS A 1 84 ? 6.314 14.221 17.246 1.00 84.75 84 LYS A C 1
ATOM 685 O O . LYS A 1 84 ? 6.045 13.792 16.126 1.00 84.75 84 LYS A O 1
ATOM 690 N N . VAL A 1 85 ? 6.244 15.510 17.564 1.00 89.94 85 VAL A N 1
ATOM 691 C CA . VAL A 1 85 ? 5.824 16.558 16.625 1.00 89.94 85 VAL A CA 1
ATOM 692 C C . VAL A 1 85 ? 7.028 17.391 16.208 1.00 89.94 85 VAL A C 1
ATOM 694 O O . VAL A 1 85 ? 7.801 17.850 17.046 1.00 89.94 85 VAL A O 1
ATOM 697 N N . TYR A 1 86 ? 7.168 17.605 14.903 1.00 87.00 86 TYR A N 1
ATOM 698 C CA . TYR A 1 86 ? 8.162 18.507 14.333 1.00 87.00 86 TYR A CA 1
ATOM 699 C C . TYR A 1 86 ? 7.448 19.720 13.746 1.00 87.00 86 TYR A C 1
ATOM 701 O O . TYR A 1 86 ? 6.801 19.615 12.707 1.00 87.00 86 TYR A O 1
ATOM 709 N N . ASN A 1 87 ? 7.581 20.877 14.397 1.00 92.06 87 ASN A N 1
ATOM 710 C CA . ASN A 1 87 ? 6.945 22.120 13.939 1.00 92.06 87 ASN A CA 1
ATOM 711 C C . ASN A 1 87 ? 7.530 22.617 12.612 1.00 92.06 87 ASN A C 1
ATOM 713 O O . ASN A 1 87 ? 6.851 23.270 11.824 1.00 92.06 87 ASN A O 1
ATOM 717 N N . ARG A 1 88 ? 8.800 22.293 12.352 1.00 91.62 88 ARG A N 1
ATOM 718 C CA . ARG A 1 88 ? 9.472 22.553 11.082 1.00 91.62 88 ARG A CA 1
ATOM 719 C C . ARG A 1 88 ? 10.146 21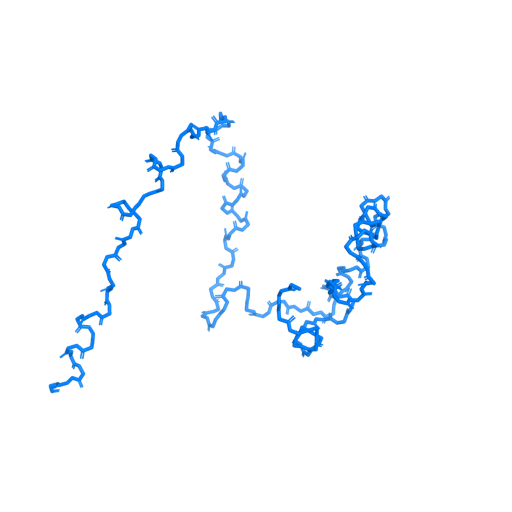.278 10.620 1.00 91.62 88 ARG A C 1
ATOM 721 O O . ARG A 1 88 ? 11.108 20.818 11.232 1.00 91.62 88 ARG A O 1
ATOM 728 N N . MET A 1 89 ? 9.654 20.717 9.517 1.00 86.12 89 MET A N 1
ATOM 729 C CA . MET A 1 89 ? 10.184 19.474 8.953 1.00 86.12 89 MET A CA 1
ATOM 730 C C . MET A 1 89 ? 11.694 19.565 8.699 1.00 86.12 89 MET A C 1
ATOM 732 O O . MET A 1 89 ? 12.404 18.592 8.898 1.00 86.12 89 MET A O 1
ATOM 736 N N . GLN A 1 90 ? 12.200 20.748 8.345 1.00 88.88 90 GLN A N 1
ATOM 737 C CA . GLN A 1 90 ? 13.606 21.019 8.044 1.00 88.88 90 GLN A CA 1
ATOM 738 C C . GLN A 1 90 ? 14.530 20.867 9.265 1.00 88.88 90 GLN A C 1
ATOM 740 O O . GLN A 1 90 ? 15.725 20.622 9.111 1.00 88.88 90 GLN A O 1
ATOM 745 N N . GLU A 1 91 ? 14.008 20.982 10.490 1.00 87.31 91 GLU A N 1
ATOM 746 C CA . GLU A 1 91 ? 14.801 20.756 11.708 1.00 87.31 91 GLU A CA 1
ATOM 747 C C . GLU A 1 91 ? 15.168 19.275 11.861 1.00 87.31 91 GLU A C 1
ATOM 749 O O . GLU A 1 91 ? 16.291 18.933 12.264 1.00 87.31 91 GLU A O 1
ATOM 754 N N . PHE A 1 92 ? 14.225 18.409 11.481 1.00 85.31 92 PHE A N 1
ATOM 755 C CA . PHE A 1 92 ? 14.417 16.971 11.409 1.00 85.31 92 PHE A CA 1
ATOM 756 C C . PHE A 1 92 ? 15.130 16.560 10.125 1.00 85.31 92 PHE A C 1
ATOM 758 O O . PHE A 1 92 ? 16.131 15.864 10.219 1.00 85.31 92 PHE A O 1
ATOM 765 N N . TRP A 1 93 ? 14.647 17.007 8.964 1.00 84.94 93 TRP A N 1
ATOM 766 C CA . TRP A 1 93 ? 15.017 16.553 7.624 1.00 84.94 93 TRP A CA 1
ATOM 767 C C . TRP A 1 93 ? 15.538 17.703 6.747 1.00 84.94 93 TRP A C 1
ATOM 769 O O . TRP A 1 93 ? 14.767 18.447 6.140 1.00 84.94 93 TRP A O 1
ATOM 779 N N . ASN A 1 94 ? 16.860 17.849 6.651 1.00 88.81 94 ASN A N 1
ATOM 780 C CA . ASN A 1 94 ? 17.536 18.831 5.808 1.00 88.81 94 ASN A CA 1
ATOM 781 C C . ASN A 1 94 ? 18.749 18.250 5.070 1.00 88.81 94 ASN A C 1
ATOM 783 O O . ASN A 1 94 ? 19.292 17.194 5.388 1.00 88.81 94 ASN A O 1
ATOM 787 N N . LYS A 1 95 ? 19.214 18.997 4.067 1.00 86.94 95 LYS A N 1
ATOM 788 C CA . LYS A 1 95 ? 20.354 18.597 3.241 1.00 86.94 95 LYS A CA 1
ATOM 789 C C . LYS 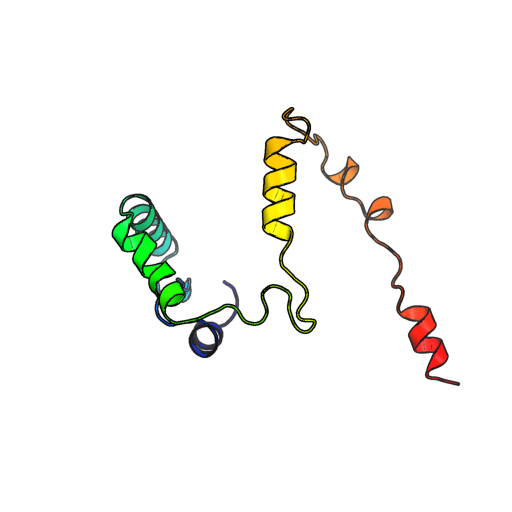A 1 95 ? 21.615 18.350 4.076 1.00 86.94 95 LYS A C 1
ATOM 791 O O . LYS A 1 95 ? 22.344 17.416 3.778 1.00 86.94 95 LYS A O 1
ATOM 796 N N . GLN A 1 96 ? 21.865 19.151 5.108 1.00 83.88 96 GLN A N 1
ATOM 797 C CA . GLN A 1 96 ? 23.084 19.069 5.913 1.00 83.88 96 GLN A CA 1
ATOM 798 C C . GLN A 1 96 ? 23.146 17.795 6.771 1.00 83.88 96 GLN A C 1
ATOM 800 O O . GLN A 1 96 ? 24.238 17.297 7.020 1.00 83.88 96 GLN A O 1
ATOM 805 N N .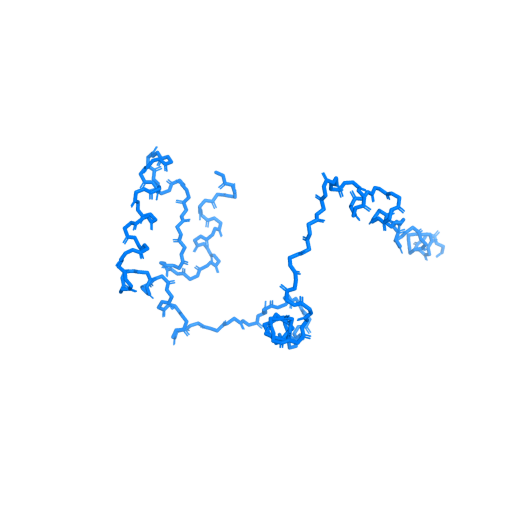 LYS A 1 97 ? 21.998 17.265 7.216 1.00 84.50 97 LYS A N 1
ATOM 806 C CA . LYS A 1 97 ? 21.917 16.081 8.089 1.00 84.50 97 LYS A CA 1
ATOM 807 C C . LYS A 1 97 ? 21.633 14.772 7.344 1.00 84.50 97 LYS A C 1
ATOM 809 O O . LYS A 1 97 ? 22.050 13.724 7.822 1.00 84.50 97 LYS A O 1
ATOM 814 N N . GLN A 1 98 ? 20.908 14.806 6.222 1.00 85.44 98 GLN A N 1
ATOM 815 C CA . GLN A 1 98 ? 20.452 13.590 5.523 1.00 85.44 98 GLN A CA 1
ATOM 816 C C . GLN A 1 98 ? 21.060 13.369 4.141 1.00 85.44 98 GLN A C 1
ATOM 818 O O . GLN A 1 98 ? 20.983 12.257 3.620 1.00 85.44 98 GLN A O 1
ATOM 823 N N . CYS A 1 99 ? 21.645 14.395 3.522 1.00 83.88 99 CYS A N 1
ATOM 824 C CA . CYS A 1 99 ? 22.311 14.217 2.239 1.00 83.88 99 CYS A CA 1
ATOM 825 C C . CYS A 1 99 ? 23.757 13.787 2.490 1.00 83.88 99 CYS A C 1
ATOM 827 O O . CYS A 1 99 ? 24.644 14.620 2.676 1.00 83.88 99 CYS A O 1
ATOM 829 N N . PHE A 1 100 ? 23.985 12.476 2.530 1.00 81.00 100 PHE A N 1
ATOM 830 C CA . PHE A 1 100 ? 25.334 11.927 2.616 1.00 81.00 100 PHE A CA 1
ATOM 831 C C . PHE A 1 100 ? 26.028 12.035 1.251 1.00 81.00 100 PHE A C 1
ATOM 833 O O . PHE A 1 100 ? 25.386 11.792 0.222 1.00 81.00 100 PHE A O 1
ATOM 840 N N . PRO A 1 101 ? 27.328 12.383 1.206 1.00 77.88 101 PRO A N 1
ATOM 841 C CA . PRO A 1 101 ? 28.077 12.344 -0.040 1.00 77.88 101 PRO A CA 1
ATOM 842 C C . PRO A 1 101 ? 28.045 10.921 -0.626 1.00 77.88 101 PRO A C 1
ATOM 844 O O . PRO A 1 101 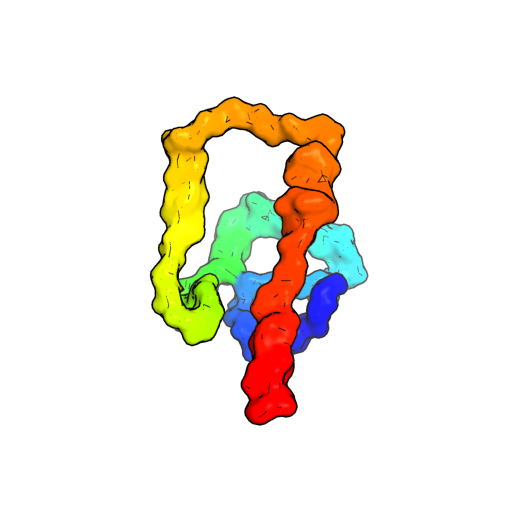? 28.071 9.941 0.127 1.00 77.88 101 PRO A O 1
ATOM 847 N N . PRO A 1 102 ? 27.973 10.772 -1.960 1.00 75.06 102 PRO A N 1
ATOM 848 C CA . PRO A 1 102 ? 27.914 9.457 -2.582 1.00 75.06 102 PRO A CA 1
ATOM 849 C C . PRO A 1 102 ? 29.183 8.655 -2.267 1.00 75.06 102 PRO A C 1
ATOM 851 O O . PRO A 1 102 ? 30.291 9.066 -2.601 1.00 75.06 102 PRO A O 1
ATOM 854 N N . THR A 1 103 ? 29.024 7.454 -1.708 1.00 73.56 103 THR A N 1
ATOM 855 C CA . THR A 1 103 ? 30.132 6.527 -1.385 1.00 73.56 103 THR A CA 1
ATOM 856 C C . THR A 1 103 ? 30.664 5.766 -2.607 1.00 73.56 103 THR A C 1
ATOM 858 O O . THR A 1 103 ? 31.439 4.815 -2.492 1.00 73.56 103 THR A O 1
ATOM 861 N N . TRP A 1 104 ? 30.207 6.125 -3.807 1.00 71.06 104 TRP A N 1
ATOM 862 C CA . TRP A 1 104 ? 30.589 5.481 -5.066 1.00 71.06 104 TRP A CA 1
ATOM 863 C C . TRP A 1 104 ? 31.746 6.203 -5.769 1.00 71.06 104 TRP A C 1
ATOM 865 O O . TRP A 1 104 ? 32.371 5.616 -6.645 1.00 71.06 104 TRP A O 1
ATOM 875 N N . GLY A 1 105 ? 32.072 7.441 -5.371 1.00 67.88 105 GLY A N 1
ATOM 876 C CA . GLY A 1 105 ? 33.127 8.239 -6.011 1.00 67.88 105 GLY A CA 1
ATOM 877 C C . GLY A 1 105 ? 34.522 7.611 -5.912 1.00 67.88 105 GLY A C 1
ATOM 878 O O . GLY A 1 105 ? 35.286 7.657 -6.868 1.00 67.88 105 GLY A O 1
ATOM 879 N N . GLU A 1 106 ? 34.843 6.961 -4.792 1.00 66.12 106 GLU A N 1
ATOM 880 C CA . GLU A 1 106 ? 36.103 6.218 -4.621 1.00 66.12 106 GLU A CA 1
ATOM 881 C C . GLU A 1 106 ? 36.111 4.895 -5.400 1.00 66.12 106 GLU A C 1
ATOM 883 O O . GLU A 1 106 ? 37.149 4.473 -5.903 1.00 66.12 106 GLU A O 1
ATOM 888 N N . ARG A 1 107 ? 34.941 4.256 -5.550 1.00 62.03 107 ARG A N 1
ATOM 889 C CA . ARG A 1 107 ? 34.790 3.004 -6.309 1.00 62.03 107 ARG A CA 1
ATOM 890 C C . ARG A 1 107 ? 35.000 3.199 -7.806 1.00 62.03 107 ARG A C 1
ATOM 892 O O . ARG A 1 107 ? 35.623 2.343 -8.417 1.00 62.03 107 ARG A O 1
ATOM 899 N N . LEU A 1 108 ? 34.535 4.318 -8.363 1.00 62.41 108 LEU A N 1
ATOM 900 C CA . LEU A 1 108 ? 34.730 4.652 -9.778 1.00 62.41 108 LEU A CA 1
ATOM 901 C C . LEU A 1 108 ? 36.195 4.987 -10.098 1.00 62.41 108 LEU A C 1
ATOM 903 O O . LEU A 1 108 ? 36.706 4.567 -11.128 1.00 62.41 108 LEU A O 1
ATOM 907 N N . LYS A 1 109 ? 36.911 5.638 -9.172 1.00 65.50 109 LYS A N 1
ATOM 908 C CA . LYS A 1 109 ? 38.350 5.923 -9.324 1.00 65.50 109 LYS A CA 1
ATOM 909 C C . LYS A 1 109 ? 39.235 4.671 -9.306 1.00 65.50 109 LYS A C 1
ATOM 911 O O . LYS A 1 109 ? 40.347 4.711 -9.813 1.00 65.50 109 LYS A O 1
ATOM 916 N N . ARG A 1 110 ? 38.770 3.564 -8.712 1.00 59.00 110 ARG A N 1
ATOM 917 C CA . ARG A 1 110 ? 39.529 2.301 -8.615 1.00 59.00 110 ARG A CA 1
ATOM 918 C C . ARG A 1 110 ? 39.367 1.391 -9.836 1.00 59.00 110 ARG A C 1
ATOM 920 O O . ARG A 1 110 ? 40.069 0.395 -9.935 1.00 59.00 110 ARG A O 1
ATOM 927 N N . THR A 1 111 ? 38.416 1.687 -10.717 1.00 57.66 111 THR A N 1
ATOM 928 C CA . THR A 1 111 ? 38.148 0.919 -11.946 1.00 57.66 111 THR A CA 1
ATOM 929 C C . THR A 1 111 ? 38.789 1.528 -13.194 1.00 57.66 111 THR A C 1
ATOM 931 O O . THR A 1 111 ? 38.657 0.961 -14.271 1.00 57.66 111 THR A O 1
ATOM 934 N N . GLU A 1 112 ? 39.478 2.663 -13.050 1.00 57.97 112 GLU A N 1
ATOM 935 C CA . GLU A 1 112 ? 40.168 3.386 -14.131 1.00 57.97 112 GLU A CA 1
ATOM 936 C C . GLU A 1 112 ? 41.708 3.296 -14.029 1.00 57.97 112 GLU A C 1
ATOM 938 O O . GLU A 1 112 ? 42.408 4.056 -14.695 1.00 57.97 112 GLU A O 1
ATOM 943 N N . GLY A 1 113 ? 42.239 2.390 -13.195 1.00 46.91 113 GLY A N 1
ATOM 944 C CA . GLY A 1 113 ? 43.678 2.154 -13.002 1.00 46.91 113 GLY A CA 1
ATOM 945 C C . GLY A 1 113 ? 44.083 0.716 -13.274 1.00 46.91 113 GLY A C 1
ATOM 946 O O . GLY A 1 113 ? 43.260 -0.183 -12.985 1.00 46.91 113 GLY A O 1
#